Protein AF-M3EQI5-F1 (afdb_monomer_lite)

pLDDT: mean 87.34, std 13.98, range [50.5, 97.88]

Sequence (57 aa):
MKSLFLSEKIYVLILAGGTGTRMSSEIPKQFLEFSNEPVLIHTLKKFQSWKKQNKSF

Foldseek 3Di:
DDDPDPDPDDDDDDPQPAQPVVVVDPGRQQQDDDPNGGVVVVVVVCVVPDDDDDPDD

Secondary structure (DSSP, 8-state):
---S-S-S------------GGG--SS-GGGSEETTEEHHHHHHHHHHT--------

Structure (mmCIF, N/CA/C/O backbone):
data_AF-M3EQI5-F1
#
_entry.id   AF-M3EQI5-F1
#
loop_
_atom_site.group_PDB
_atom_site.id
_atom_site.type_symbol
_atom_site.label_atom_id
_atom_site.label_alt_id
_atom_site.label_comp_id
_atom_site.label_asym_id
_atom_site.label_entity_id
_atom_site.label_seq_id
_atom_site.pdbx_PDB_ins_code
_atom_site.Cartn_x
_atom_site.Cartn_y
_atom_site.Cartn_z
_atom_site.occupancy
_atom_site.B_iso_or_equiv
_atom_site.auth_seq_id
_atom_site.auth_comp_id
_atom_site.auth_asym_id
_atom_site.auth_atom_id
_atom_site.pdbx_PDB_model_num
ATOM 1 N N . MET A 1 1 ? -5.672 -2.487 30.695 1.00 50.50 1 MET A N 1
ATOM 2 C CA . MET A 1 1 ? -4.643 -1.869 29.821 1.00 50.50 1 MET A CA 1
ATOM 3 C C . MET A 1 1 ? -5.376 -0.971 28.829 1.00 50.50 1 MET A C 1
ATOM 5 O O . MET A 1 1 ? -6.322 -1.450 28.218 1.00 50.50 1 MET A O 1
ATOM 9 N N . LYS A 1 2 ? -5.064 0.331 28.757 1.00 53.06 2 LYS A N 1
ATOM 10 C CA . LYS A 1 2 ? -5.814 1.279 27.909 1.00 53.06 2 LYS A CA 1
ATOM 11 C C . LYS A 1 2 ? -5.625 0.928 26.427 1.00 53.06 2 LYS A C 1
ATOM 13 O O . LYS A 1 2 ? -4.526 0.546 26.031 1.00 53.06 2 LYS A O 1
ATOM 18 N N . SER A 1 3 ? -6.692 1.052 25.635 1.00 64.00 3 SER A N 1
ATOM 19 C CA . SER A 1 3 ? -6.617 1.022 24.169 1.00 64.00 3 SER A CA 1
ATOM 20 C C . SER A 1 3 ? -5.498 1.959 23.706 1.00 64.00 3 SER A C 1
ATOM 22 O O . SER A 1 3 ? -5.440 3.103 24.152 1.00 64.00 3 SER A O 1
ATOM 24 N N . LEU A 1 4 ? -4.619 1.480 22.819 1.00 71.56 4 LEU A N 1
ATOM 25 C CA . LEU A 1 4 ? -3.534 2.291 22.249 1.00 71.56 4 LEU A CA 1
ATOM 26 C C . LEU A 1 4 ? -4.069 3.428 21.359 1.00 71.56 4 LEU A C 1
ATOM 28 O O . LEU A 1 4 ? -3.358 4.379 21.053 1.00 71.56 4 LEU A O 1
ATOM 32 N N . PHE A 1 5 ? -5.333 3.328 20.949 1.00 74.25 5 PHE A N 1
ATOM 33 C CA . PHE A 1 5 ? -6.024 4.344 20.174 1.00 74.25 5 PHE A CA 1
ATOM 34 C C . PHE A 1 5 ? -6.892 5.192 21.099 1.00 74.25 5 PHE A C 1
ATOM 36 O O . PHE A 1 5 ? -7.774 4.664 21.779 1.00 74.25 5 PHE A O 1
ATOM 43 N N . LEU A 1 6 ? -6.634 6.502 21.083 1.00 74.38 6 LEU A N 1
ATOM 44 C CA . LEU A 1 6 ? -7.406 7.530 21.791 1.00 74.38 6 LEU A CA 1
ATOM 45 C C . LEU A 1 6 ? -8.776 7.797 21.138 1.00 74.38 6 LEU A C 1
ATOM 47 O O . LEU A 1 6 ? -9.659 8.353 21.781 1.00 74.38 6 LEU A O 1
ATOM 51 N N . SER A 1 7 ? -8.947 7.411 19.868 1.00 76.75 7 SER A N 1
ATOM 52 C CA . SER A 1 7 ? -10.160 7.600 19.062 1.00 76.75 7 SER A CA 1
ATOM 53 C C . SER A 1 7 ? -10.795 6.256 18.700 1.00 76.75 7 SER A C 1
ATOM 55 O O . SER A 1 7 ? -10.094 5.290 18.394 1.00 76.75 7 SER A O 1
ATOM 57 N N . GLU A 1 8 ? -12.130 6.211 18.671 1.00 79.25 8 GLU A N 1
ATOM 58 C CA . GLU A 1 8 ? -12.891 5.059 18.168 1.00 79.25 8 GLU A CA 1
ATOM 59 C C . GLU A 1 8 ? -12.849 4.937 16.641 1.00 79.25 8 GLU A C 1
ATOM 61 O O . GLU A 1 8 ? -12.937 3.836 16.100 1.00 79.25 8 GLU A O 1
ATOM 66 N N . LYS A 1 9 ? -12.672 6.059 15.935 1.00 83.69 9 LYS A N 1
ATOM 67 C CA . LYS A 1 9 ? -12.534 6.078 14.477 1.00 83.69 9 LYS A CA 1
ATOM 68 C C . LYS A 1 9 ? -11.060 6.017 14.102 1.00 83.69 9 LYS A C 1
ATOM 70 O O . LYS A 1 9 ? -10.276 6.871 14.522 1.00 83.69 9 LYS A O 1
ATOM 75 N N . ILE A 1 10 ? -10.706 5.022 13.296 1.00 86.56 10 ILE A N 1
ATOM 76 C CA . ILE A 1 10 ? -9.361 4.820 12.758 1.00 86.56 10 ILE A CA 1
ATOM 77 C C . ILE A 1 10 ? -9.450 4.986 11.246 1.00 86.56 1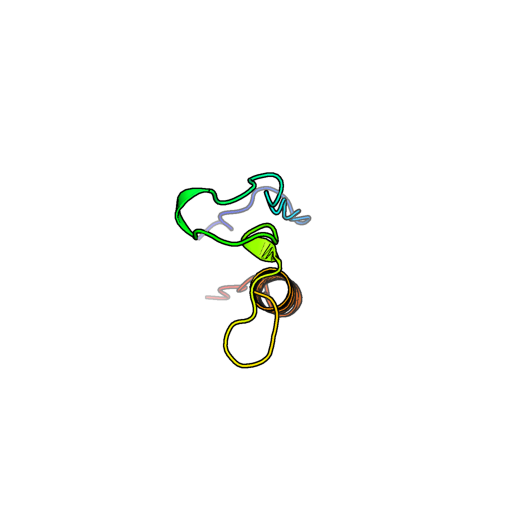0 ILE A C 1
ATOM 79 O O . ILE A 1 10 ? -10.267 4.338 10.595 1.00 86.56 10 ILE A O 1
ATOM 83 N N . TYR A 1 11 ? -8.609 5.859 10.704 1.00 90.88 11 TYR A N 1
ATOM 84 C CA . TYR A 1 11 ? -8.485 6.079 9.269 1.00 90.88 11 TYR A CA 1
ATOM 85 C C . TYR A 1 11 ? -7.158 5.508 8.784 1.00 90.88 11 TYR A C 1
ATOM 87 O O . TYR A 1 11 ? -6.159 5.537 9.504 1.00 90.88 11 TYR A O 1
ATOM 95 N N . VAL A 1 12 ? -7.152 5.003 7.553 1.00 92.75 12 VAL A N 1
ATOM 96 C CA . VAL A 1 12 ? -5.965 4.445 6.906 1.00 92.75 12 VAL A CA 1
ATOM 97 C C . VAL A 1 12 ? -5.626 5.310 5.700 1.00 92.75 12 VAL A C 1
ATOM 99 O O . VAL A 1 12 ? -6.478 5.539 4.845 1.00 92.75 12 VAL A O 1
ATOM 102 N N . LEU A 1 13 ? -4.378 5.769 5.626 1.00 95.56 13 LEU A N 1
ATOM 103 C CA . LEU A 1 13 ? -3.835 6.473 4.468 1.00 95.56 13 LEU A CA 1
ATOM 104 C C . LEU A 1 13 ? -2.817 5.569 3.771 1.00 95.56 13 LEU A C 1
ATOM 106 O O . LEU A 1 13 ? -1.784 5.231 4.346 1.00 95.56 13 LEU A O 1
ATOM 110 N N . ILE A 1 14 ? -3.110 5.177 2.531 1.00 95.75 14 ILE A N 1
ATOM 111 C CA . ILE A 1 14 ? -2.238 4.312 1.729 1.00 95.75 14 ILE A CA 1
ATOM 112 C C . ILE A 1 14 ? -1.478 5.186 0.731 1.00 95.75 14 ILE A C 1
ATOM 114 O O . ILE A 1 14 ? -2.046 5.686 -0.237 1.00 95.75 14 ILE A O 1
ATOM 118 N N . LEU A 1 15 ? -0.179 5.374 0.965 1.00 95.88 15 LEU A N 1
ATOM 119 C CA . LEU A 1 15 ? 0.679 6.162 0.081 1.00 95.88 15 LEU A CA 1
ATOM 120 C C . LEU A 1 15 ? 1.111 5.324 -1.131 1.00 95.88 15 LEU A C 1
ATOM 122 O O . LEU A 1 15 ? 2.034 4.515 -1.045 1.00 95.88 15 LEU A O 1
ATOM 126 N N . ALA A 1 16 ? 0.453 5.542 -2.271 1.00 95.56 16 ALA A N 1
ATOM 127 C CA . ALA A 1 16 ? 0.705 4.832 -3.530 1.00 95.56 16 ALA A CA 1
ATOM 128 C C . ALA A 1 16 ? 1.175 5.755 -4.675 1.00 95.56 16 ALA A C 1
ATOM 130 O O . ALA A 1 16 ? 1.058 5.404 -5.840 1.00 95.56 16 ALA A O 1
ATOM 131 N N . GLY A 1 17 ? 1.702 6.945 -4.362 1.00 94.88 17 GLY A N 1
ATOM 132 C CA . GLY A 1 17 ? 2.111 7.938 -5.370 1.00 94.88 17 GLY A CA 1
ATOM 133 C C . GLY A 1 17 ? 3.497 7.722 -5.995 1.00 94.88 17 GLY A C 1
ATOM 134 O O . GLY A 1 17 ? 3.883 8.459 -6.894 1.00 94.88 17 GLY A O 1
ATOM 135 N N . GLY A 1 18 ? 4.279 6.752 -5.514 1.00 94.81 18 GLY A N 1
ATOM 136 C CA . GLY A 1 18 ? 5.625 6.496 -6.032 1.00 94.81 18 GLY A CA 1
ATOM 137 C C . GLY A 1 18 ? 5.610 5.666 -7.316 1.00 94.81 18 GLY A C 1
ATOM 138 O O . GLY A 1 18 ? 4.880 4.688 -7.408 1.00 94.81 18 GLY A O 1
ATOM 139 N N . THR A 1 19 ? 6.477 5.993 -8.274 1.00 93.44 19 THR A N 1
ATOM 140 C CA . THR A 1 19 ? 6.598 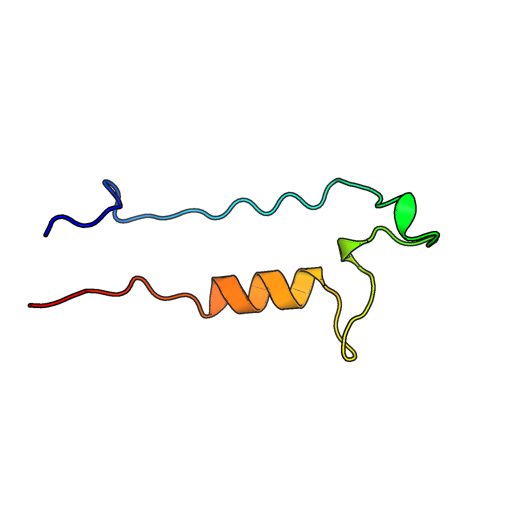5.253 -9.545 1.00 93.44 19 THR A CA 1
ATOM 141 C C . THR A 1 19 ? 7.322 3.914 -9.396 1.00 93.44 19 THR A C 1
ATOM 143 O O . THR A 1 19 ? 7.029 2.967 -10.112 1.00 93.44 19 THR A O 1
ATOM 146 N N . GLY A 1 20 ? 8.230 3.787 -8.423 1.00 94.94 20 GLY A N 1
ATOM 147 C CA . GLY A 1 20 ? 8.954 2.536 -8.184 1.00 94.94 20 GLY A CA 1
ATOM 148 C C . GLY A 1 20 ? 10.037 2.248 -9.225 1.00 94.94 20 GLY A C 1
ATOM 149 O O . GLY A 1 20 ? 10.172 1.112 -9.655 1.00 94.94 20 GLY A O 1
ATOM 150 N N . THR A 1 21 ? 10.846 3.250 -9.581 1.00 94.38 21 THR A N 1
ATOM 151 C CA . THR A 1 21 ? 11.898 3.174 -10.619 1.00 94.38 21 THR A CA 1
ATOM 152 C C . THR A 1 21 ? 12.874 2.001 -10.479 1.00 94.38 21 THR A C 1
ATOM 154 O O . THR A 1 21 ? 13.354 1.481 -11.478 1.00 94.38 21 THR A O 1
ATOM 157 N N . ARG A 1 22 ? 13.134 1.524 -9.255 1.00 95.81 22 ARG A N 1
ATOM 158 C CA . ARG A 1 22 ? 13.983 0.343 -9.001 1.00 95.81 22 ARG A CA 1
ATOM 159 C C . ARG A 1 22 ? 13.364 -0.980 -9.471 1.00 95.81 22 ARG A C 1
ATOM 161 O O . ARG A 1 22 ? 14.077 -1.971 -9.547 1.00 95.81 22 ARG 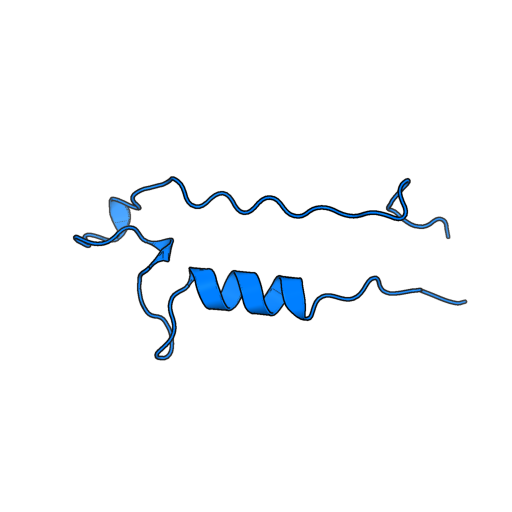A O 1
ATOM 168 N N . MET A 1 23 ? 12.065 -1.002 -9.772 1.00 93.88 23 MET A N 1
ATOM 169 C CA . MET A 1 23 ? 11.357 -2.182 -10.281 1.00 93.88 23 MET A CA 1
ATOM 170 C C . MET A 1 23 ? 11.521 -2.368 -11.794 1.00 93.88 23 MET A C 1
ATOM 172 O O . MET A 1 23 ? 11.066 -3.383 -12.306 1.00 93.88 23 MET A O 1
ATOM 176 N N . SER A 1 24 ? 12.147 -1.411 -12.499 1.00 92.19 24 SER A N 1
ATOM 177 C CA . SER A 1 24 ? 12.364 -1.452 -13.957 1.00 92.19 24 SER A CA 1
ATOM 178 C C . SER A 1 24 ? 11.108 -1.854 -14.742 1.00 92.19 24 SER A C 1
ATOM 180 O O . SER A 1 24 ? 11.160 -2.698 -15.630 1.00 92.19 24 SER A O 1
ATOM 182 N N . SER A 1 25 ? 9.965 -1.276 -14.369 1.00 91.94 25 SER A N 1
ATOM 183 C CA . SER A 1 25 ? 8.667 -1.546 -14.984 1.00 91.94 25 SER A CA 1
ATOM 184 C C . SER A 1 25 ? 8.064 -0.266 -15.549 1.00 91.94 25 SER A C 1
ATOM 186 O O . SER A 1 25 ? 8.272 0.816 -14.999 1.00 91.94 25 SER A O 1
ATOM 188 N N . GLU A 1 26 ? 7.299 -0.406 -16.631 1.00 93.94 26 GLU A N 1
ATOM 189 C CA . GLU A 1 26 ? 6.539 0.683 -17.251 1.00 93.94 26 GLU A CA 1
ATOM 190 C C . GLU A 1 26 ? 5.312 1.085 -16.424 1.00 93.94 26 GLU A C 1
ATOM 192 O O . GLU A 1 26 ? 4.855 2.225 -16.506 1.00 93.94 26 GLU A O 1
ATOM 197 N N . ILE A 1 27 ? 4.796 0.174 -15.590 1.00 95.31 27 ILE A N 1
ATOM 198 C CA . ILE A 1 27 ? 3.674 0.457 -14.694 1.00 95.31 27 ILE A CA 1
ATOM 199 C C . ILE A 1 27 ? 4.168 0.767 -13.272 1.00 95.31 27 ILE A C 1
ATOM 201 O O . ILE A 1 27 ? 5.097 0.118 -12.778 1.00 95.31 27 ILE A O 1
ATOM 205 N N . PRO A 1 28 ? 3.548 1.734 -12.565 1.00 96.81 28 PRO A N 1
ATOM 206 C CA . PRO A 1 28 ? 3.890 2.024 -11.178 1.00 96.81 28 PRO A CA 1
ATOM 207 C C . PRO A 1 28 ? 3.810 0.790 -10.273 1.00 96.81 28 PRO A C 1
ATOM 209 O O . PRO A 1 28 ? 2.885 -0.018 -10.381 1.00 96.81 28 PRO A O 1
ATOM 212 N N . LYS A 1 29 ? 4.744 0.676 -9.320 1.00 96.56 29 LYS A N 1
ATOM 213 C CA . LYS A 1 29 ? 4.924 -0.546 -8.513 1.00 96.56 29 LYS A CA 1
ATOM 214 C C . LYS A 1 29 ? 3.666 -1.067 -7.804 1.00 96.56 29 LYS A C 1
ATOM 216 O O . LYS A 1 29 ? 3.561 -2.263 -7.562 1.00 96.56 29 LYS A O 1
ATOM 221 N N . GLN A 1 30 ? 2.729 -0.195 -7.431 1.00 97.31 30 GLN A N 1
ATOM 222 C CA . GLN A 1 30 ? 1.494 -0.580 -6.742 1.00 97.31 30 GLN A CA 1
ATOM 223 C C . GLN A 1 30 ? 0.548 -1.403 -7.628 1.00 97.31 30 GLN A C 1
ATOM 225 O O . GLN A 1 30 ? -0.294 -2.128 -7.100 1.00 97.31 30 GLN A O 1
ATOM 230 N N . PHE A 1 31 ? 0.691 -1.298 -8.951 1.00 97.19 31 PHE A N 1
ATOM 231 C CA . PHE A 1 31 ? -0.114 -2.021 -9.933 1.00 97.19 31 PHE A CA 1
ATOM 232 C C . PHE A 1 31 ? 0.552 -3.301 -10.435 1.00 97.19 31 PHE A C 1
ATOM 234 O O . PHE A 1 31 ? -0.095 -4.074 -11.131 1.00 97.19 31 PHE A O 1
ATOM 241 N N . LEU A 1 32 ? 1.815 -3.546 -10.072 1.00 96.88 32 LEU A N 1
ATOM 242 C CA . LEU A 1 32 ? 2.480 -4.806 -10.384 1.00 96.88 32 LEU A CA 1
ATOM 243 C C . LEU A 1 32 ? 1.711 -5.973 -9.770 1.00 96.88 32 LEU A C 1
ATOM 245 O O . LEU A 1 32 ? 1.291 -5.910 -8.610 1.00 96.88 32 LEU A O 1
ATOM 249 N N . GLU A 1 33 ? 1.554 -7.037 -10.548 1.00 97.06 33 GLU A N 1
ATOM 250 C CA . GLU A 1 33 ? 0.908 -8.257 -10.091 1.00 97.06 33 GLU A CA 1
ATOM 251 C C . GLU A 1 33 ? 1.842 -9.081 -9.205 1.00 97.06 33 GLU A C 1
ATOM 253 O O . GLU A 1 33 ? 3.019 -9.293 -9.500 1.00 97.06 33 GLU A O 1
ATOM 258 N N . PHE A 1 34 ? 1.286 -9.583 -8.109 1.00 95.75 34 PHE A N 1
ATOM 259 C CA . PHE A 1 34 ? 1.897 -10.573 -7.244 1.00 95.75 34 PHE A CA 1
ATOM 260 C C . PHE A 1 34 ? 0.853 -11.640 -6.931 1.00 95.75 34 PHE A C 1
ATOM 262 O O . PHE A 1 34 ? -0.208 -11.338 -6.387 1.00 95.75 34 PHE A O 1
ATOM 269 N N . SER A 1 35 ? 1.147 -12.898 -7.264 1.00 96.69 35 SER A N 1
ATOM 270 C CA . SER A 1 35 ? 0.193 -14.008 -7.113 1.00 96.69 35 SER A CA 1
ATOM 271 C C . SER A 1 35 ? -1.150 -13.748 -7.821 1.00 96.69 35 SER A C 1
ATOM 273 O O . SER A 1 35 ? -2.210 -13.941 -7.230 1.00 96.69 35 SER A O 1
ATOM 275 N N . ASN A 1 36 ? -1.094 -13.302 -9.084 1.00 97.25 36 ASN A N 1
ATOM 276 C CA . ASN A 1 36 ? -2.253 -12.977 -9.936 1.00 97.25 36 ASN A CA 1
ATOM 277 C C . ASN A 1 36 ? -3.146 -11.836 -9.409 1.00 97.25 36 ASN A C 1
ATOM 279 O O . ASN A 1 36 ? -4.333 -11.775 -9.722 1.00 97.25 36 ASN A O 1
ATOM 283 N N . GLU A 1 37 ? -2.604 -10.941 -8.579 1.00 97.88 37 GLU A N 1
ATOM 284 C CA . GLU A 1 37 ? -3.343 -9.796 -8.049 1.00 97.88 37 GLU A CA 1
ATOM 285 C C . GLU A 1 37 ? -2.411 -8.593 -7.815 1.00 97.88 37 GLU A C 1
ATOM 287 O O . GLU A 1 37 ? -1.294 -8.781 -7.324 1.00 97.88 37 GLU A O 1
ATOM 292 N N . PRO A 1 38 ? -2.822 -7.346 -8.123 1.00 97.81 38 PRO A N 1
ATOM 293 C CA . PRO A 1 38 ? -1.974 -6.182 -7.893 1.00 97.81 38 PRO A CA 1
ATOM 294 C C . PRO A 1 38 ? -1.611 -5.989 -6.417 1.00 97.81 38 PRO A C 1
ATOM 296 O O . PRO A 1 38 ? -2.455 -6.133 -5.528 1.00 97.81 38 PRO A O 1
ATOM 299 N N . VAL A 1 39 ? -0.375 -5.560 -6.144 1.00 96.69 39 VAL A N 1
ATOM 300 C CA . VAL A 1 39 ? 0.122 -5.268 -4.780 1.00 96.69 39 VAL A CA 1
ATOM 301 C C . VAL A 1 39 ? -0.808 -4.321 -4.002 1.00 96.69 39 VAL A C 1
ATOM 303 O O . VAL A 1 39 ? -1.013 -4.483 -2.793 1.00 96.69 39 VAL A O 1
ATOM 306 N N . LEU A 1 40 ? -1.415 -3.343 -4.682 1.00 97.44 40 LEU A N 1
ATOM 307 C CA . LEU A 1 40 ? -2.392 -2.439 -4.075 1.00 97.44 40 LEU A CA 1
ATOM 308 C C . LEU A 1 40 ? -3.614 -3.182 -3.515 1.00 97.44 40 LEU A C 1
ATOM 310 O O . LEU A 1 40 ? -4.070 -2.865 -2.416 1.00 97.44 40 LEU A O 1
ATOM 314 N N . ILE A 1 41 ? -4.121 -4.189 -4.229 1.00 97.88 41 ILE A N 1
ATOM 315 C CA . ILE A 1 41 ? -5.310 -4.937 -3.811 1.00 97.88 41 ILE A CA 1
ATOM 316 C C . ILE A 1 41 ? -5.012 -5.799 -2.582 1.00 97.88 41 ILE A C 1
ATOM 318 O O . ILE A 1 41 ? -5.815 -5.810 -1.647 1.00 97.88 41 ILE A O 1
ATOM 322 N N . HIS A 1 42 ? -3.833 -6.424 -2.508 1.00 97.56 42 HIS A N 1
ATOM 323 C CA . HIS A 1 42 ? -3.380 -7.125 -1.296 1.00 97.56 42 HIS A CA 1
ATOM 324 C C . HIS A 1 42 ? -3.427 -6.213 -0.062 1.00 97.56 42 HIS A C 1
ATOM 326 O O . HIS A 1 42 ? -3.918 -6.604 1.001 1.00 97.56 42 HIS A O 1
ATOM 332 N N . THR A 1 43 ? -2.968 -4.966 -0.214 1.00 96.88 43 THR A N 1
ATOM 333 C CA . THR A 1 43 ? -2.974 -3.961 0.862 1.00 96.88 43 THR A CA 1
ATOM 334 C C . THR A 1 43 ? -4.402 -3.599 1.277 1.00 96.88 43 THR A C 1
ATOM 336 O O . THR A 1 43 ? -4.721 -3.604 2.469 1.00 96.88 43 THR A O 1
ATOM 339 N N . LEU A 1 44 ? -5.283 -3.338 0.307 1.00 96.75 44 LEU A N 1
ATOM 340 C CA . LEU A 1 44 ? -6.687 -3.006 0.563 1.00 96.75 44 LEU A CA 1
ATOM 341 C C . LEU A 1 44 ? -7.422 -4.150 1.269 1.00 96.75 44 LEU A C 1
ATOM 343 O O . LEU A 1 44 ? -8.057 -3.912 2.294 1.00 96.75 44 LEU A O 1
ATOM 347 N N . LYS A 1 45 ? -7.271 -5.397 0.805 1.00 96.44 45 LYS A N 1
ATOM 348 C CA . LYS A 1 45 ? -7.860 -6.584 1.452 1.00 96.44 45 LYS A CA 1
ATOM 349 C C . LYS A 1 45 ? -7.380 -6.751 2.893 1.00 96.44 45 LYS A C 1
ATOM 351 O O . LYS A 1 45 ? -8.162 -7.120 3.776 1.00 96.44 45 LYS A O 1
ATOM 356 N N . LYS A 1 46 ? -6.101 -6.460 3.162 1.00 95.25 46 LYS A N 1
ATOM 357 C CA . LYS A 1 46 ? -5.544 -6.549 4.517 1.00 95.25 46 LYS A CA 1
ATOM 358 C C . LYS A 1 46 ? -6.192 -5.545 5.466 1.00 95.25 46 LY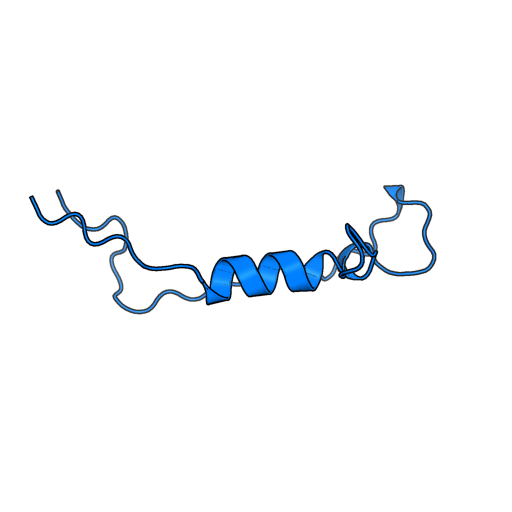S A C 1
ATOM 360 O O . LYS A 1 46 ? -6.532 -5.922 6.583 1.00 95.25 46 LYS A O 1
ATOM 365 N N . PHE A 1 47 ? -6.399 -4.305 5.026 1.00 94.19 47 PHE A N 1
ATOM 366 C CA . PHE A 1 47 ? -7.068 -3.289 5.841 1.00 94.19 47 PHE A CA 1
ATOM 367 C C . PHE A 1 47 ? -8.586 -3.473 5.906 1.00 94.19 47 PHE A C 1
ATOM 369 O O . PHE A 1 47 ? -9.170 -3.237 6.957 1.00 94.19 47 PHE A O 1
ATOM 376 N N . GLN A 1 48 ? -9.224 -3.963 4.844 1.00 92.56 48 GLN A N 1
ATOM 377 C CA . GLN A 1 48 ? -10.654 -4.279 4.846 1.00 92.56 48 GLN A CA 1
ATOM 378 C C . GLN A 1 48 ? -10.992 -5.407 5.832 1.00 92.56 48 GLN A C 1
ATOM 380 O O . GLN A 1 48 ?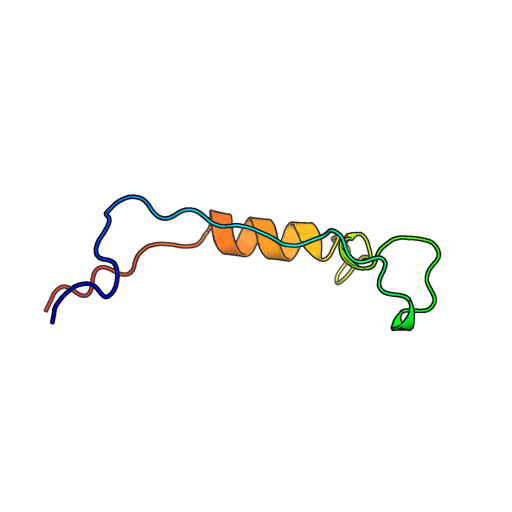 -12.023 -5.362 6.497 1.00 92.56 48 GLN A O 1
ATOM 385 N N . SER A 1 49 ? -10.124 -6.417 5.941 1.00 92.44 49 SER A N 1
ATOM 386 C CA . SER A 1 49 ? -10.283 -7.524 6.896 1.00 92.44 49 SER A CA 1
ATOM 387 C C . SER A 1 49 ? -9.725 -7.223 8.291 1.00 92.44 49 SER A C 1
ATOM 389 O O . SER A 1 49 ? -9.887 -8.034 9.208 1.00 92.44 49 SER A O 1
ATOM 391 N N . TRP A 1 50 ? -9.075 -6.070 8.475 1.00 91.12 50 TRP A N 1
ATOM 392 C CA . TRP A 1 50 ? -8.520 -5.680 9.762 1.00 91.12 50 TRP A CA 1
ATOM 393 C C . TRP A 1 50 ? -9.640 -5.432 10.775 1.00 91.12 50 TRP A C 1
ATOM 395 O O . TRP A 1 50 ? -10.626 -4.752 10.499 1.00 91.12 50 TRP A O 1
ATOM 405 N N . LYS A 1 51 ? -9.469 -5.971 11.983 1.00 83.75 51 LYS A N 1
ATOM 406 C CA . LYS A 1 51 ? -10.378 -5.753 13.108 1.00 83.75 51 LYS A CA 1
ATOM 407 C C . LYS A 1 51 ? -9.585 -5.224 14.294 1.00 83.75 51 LYS A C 1
ATOM 409 O O . LYS A 1 51 ? -8.519 -5.753 14.617 1.00 83.75 51 LYS A O 1
ATOM 414 N N . LYS A 1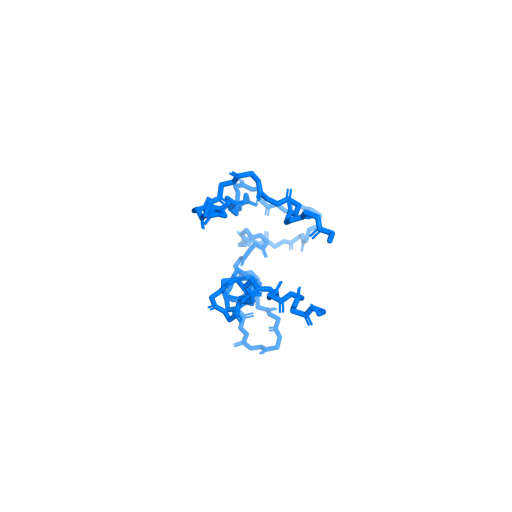 52 ? -10.139 -4.218 14.975 1.00 73.69 52 LYS A N 1
ATOM 415 C CA . LYS A 1 52 ? -9.646 -3.757 16.278 1.00 73.69 52 LYS A CA 1
ATOM 416 C C . LYS A 1 52 ? -9.729 -4.943 17.241 1.00 73.69 52 LYS A C 1
ATOM 418 O O . LYS A 1 52 ? -10.816 -5.443 17.520 1.00 73.69 52 LYS A O 1
ATOM 423 N N . GLN A 1 53 ? -8.581 -5.438 17.701 1.00 69.31 53 GLN A N 1
ATOM 424 C CA . GLN A 1 53 ? -8.564 -6.470 18.732 1.00 69.31 53 GLN A CA 1
ATOM 425 C C . GLN A 1 53 ? -9.011 -5.837 20.046 1.00 69.31 53 GLN A C 1
ATOM 427 O O . GLN A 1 53 ? -8.279 -5.051 20.651 1.00 69.31 53 GLN A O 1
ATOM 432 N N . ASN A 1 54 ? -10.206 -6.197 20.496 1.00 61.62 54 ASN A N 1
ATOM 433 C CA . ASN A 1 54 ? -10.638 -5.894 21.848 1.00 61.62 54 ASN A CA 1
ATOM 434 C C . ASN A 1 54 ? -9.996 -6.936 22.764 1.00 61.62 54 ASN A C 1
ATOM 436 O O . ASN A 1 54 ? -10.490 -8.055 22.882 1.00 61.62 54 ASN A O 1
ATOM 440 N N . LYS A 1 55 ? -8.864 -6.595 23.387 1.00 56.00 55 LYS A N 1
ATOM 441 C CA . LYS A 1 55 ? -8.355 -7.381 24.515 1.00 56.00 55 LYS A CA 1
ATOM 442 C C . LYS A 1 55 ? -9.292 -7.151 25.702 1.00 56.00 55 LYS A C 1
ATOM 444 O O . LYS A 1 55 ? -9.109 -6.190 26.444 1.00 56.00 55 LYS A O 1
ATOM 449 N N . SER A 1 56 ? -10.306 -8.001 25.832 1.00 52.81 56 SER A N 1
ATOM 450 C CA . SER A 1 56 ? -11.038 -8.167 27.086 1.00 52.81 56 SER A CA 1
ATOM 451 C C . SER A 1 56 ? -10.186 -9.072 27.973 1.00 52.81 56 SER A C 1
ATOM 453 O O . SER A 1 56 ? -9.938 -10.218 27.602 1.00 52.81 56 SER A O 1
ATOM 455 N N . PHE A 1 57 ? -9.673 -8.523 29.070 1.00 52.69 57 PHE A N 1
ATOM 456 C CA . PHE A 1 57 ? -9.160 -9.294 30.201 1.00 52.69 57 PHE A CA 1
ATOM 457 C C . PHE A 1 57 ? -10.204 -9.235 31.305 1.00 52.69 57 PHE A C 1
ATOM 459 O O . PHE A 1 57 ? -10.782 -8.133 31.465 1.00 52.69 57 PHE A O 1
#

InterPro domains:
  IPR029044 Nucleotide-diphospho-sugar transferases [G3DSA:3.90.550.10] (3-55)
  IPR029044 Nucleotide-diphospho-sugar transferases [SSF53448] (9-52)
  IPR034683 Cytidylyltransferase IspD/TarI [PF01128] (10-52)

Radius of gyration: 16.18 Å; chains: 1; bounding box: 27×22×48 Å

Organism: NCBI:txid1088540